Protein AF-A0A139NA97-F1 (afdb_monomer)

Mean predicted aligned error: 12.46 Å

Structure (mmCIF, N/CA/C/O backbone):
data_AF-A0A139NA97-F1
#
_entry.id   AF-A0A139NA97-F1
#
loop_
_atom_site.group_PDB
_atom_site.id
_atom_site.type_symbol
_atom_site.label_atom_id
_atom_site.label_alt_id
_atom_site.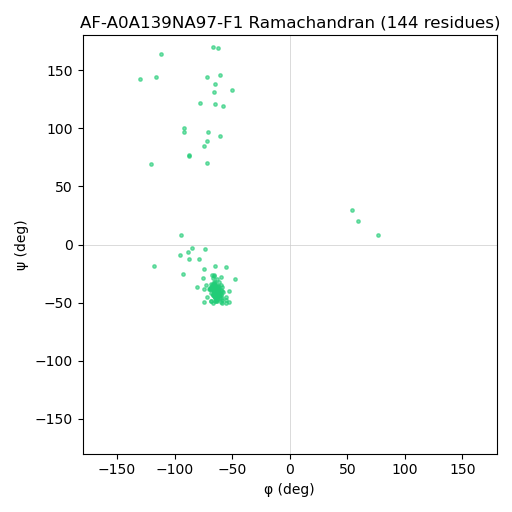label_comp_id
_atom_site.label_asym_id
_atom_site.label_entity_id
_atom_site.label_seq_id
_atom_site.pdbx_PDB_ins_code
_atom_site.Cartn_x
_atom_site.Cartn_y
_atom_site.Cartn_z
_atom_site.occupancy
_atom_site.B_iso_or_equiv
_atom_site.auth_seq_id
_atom_site.auth_comp_id
_atom_site.auth_asym_id
_atom_site.auth_atom_id
_atom_site.pdbx_PDB_model_num
ATOM 1 N N . MET A 1 1 ? -30.717 -52.283 -22.354 1.00 51.62 1 MET A N 1
ATOM 2 C CA . MET A 1 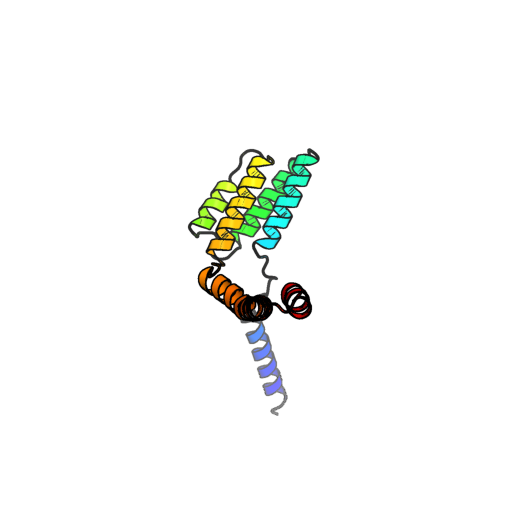1 ? -30.893 -51.694 -21.002 1.00 51.62 1 MET A CA 1
ATOM 3 C C . MET A 1 1 ? -29.631 -50.950 -20.510 1.00 51.62 1 MET A C 1
ATOM 5 O O . MET A 1 1 ? -29.236 -51.122 -19.370 1.00 51.62 1 MET A O 1
ATOM 9 N N . VAL A 1 2 ? -28.988 -50.093 -21.322 1.00 52.88 2 VAL A N 1
ATOM 10 C CA . VAL A 1 2 ? -27.682 -49.474 -20.948 1.00 52.88 2 VAL A CA 1
ATOM 11 C C . VAL A 1 2 ? -27.737 -47.938 -20.840 1.00 52.88 2 VAL A C 1
ATOM 13 O O . VAL A 1 2 ? -26.923 -47.328 -20.155 1.00 52.88 2 VAL A O 1
ATOM 16 N N . LYS A 1 3 ? -28.753 -47.291 -21.432 1.00 54.09 3 LYS A N 1
ATOM 17 C CA . LYS A 1 3 ? -28.850 -45.819 -21.500 1.00 54.09 3 LYS A CA 1
ATOM 18 C C . LYS A 1 3 ? -29.056 -45.131 -20.137 1.00 54.09 3 LYS A C 1
ATOM 20 O O . LYS A 1 3 ? -28.499 -44.062 -19.917 1.00 54.09 3 LYS A O 1
ATOM 25 N N . ASN A 1 4 ? -29.784 -45.750 -19.200 1.00 60.94 4 ASN A N 1
ATOM 26 C CA . ASN A 1 4 ? -30.055 -45.136 -17.889 1.00 60.94 4 ASN A CA 1
ATOM 27 C C . ASN A 1 4 ? -28.855 -45.151 -16.933 1.00 60.94 4 ASN A C 1
ATOM 29 O O . ASN A 1 4 ? -28.751 -44.268 -16.086 1.00 60.94 4 ASN A O 1
ATOM 33 N N . TYR A 1 5 ? -27.957 -46.133 -17.050 1.00 63.91 5 TYR A N 1
ATOM 34 C CA . TYR A 1 5 ? -26.784 -46.230 -16.178 1.00 63.91 5 TYR A CA 1
ATOM 35 C C . TYR A 1 5 ? -25.727 -45.188 -16.540 1.00 63.91 5 TYR A C 1
ATOM 37 O O . TYR A 1 5 ? -25.162 -44.568 -15.646 1.00 63.91 5 TYR A O 1
ATOM 45 N N . LEU A 1 6 ? -25.537 -44.921 -17.836 1.00 67.06 6 LEU A N 1
ATOM 46 C CA . LEU A 1 6 ? -24.593 -43.908 -18.309 1.00 67.06 6 LEU A CA 1
ATOM 47 C C . LEU A 1 6 ? -25.002 -42.492 -17.872 1.00 67.06 6 LEU A C 1
ATOM 49 O O . LEU A 1 6 ? -24.163 -41.723 -17.414 1.00 67.06 6 LEU A O 1
ATOM 53 N N . ASN A 1 7 ? -26.301 -42.177 -17.932 1.00 69.50 7 ASN A N 1
ATOM 54 C CA . ASN A 1 7 ? -26.813 -40.876 -17.499 1.00 69.50 7 ASN A CA 1
ATOM 55 C C . ASN A 1 7 ? -26.701 -40.689 -15.972 1.00 69.50 7 ASN A C 1
ATOM 57 O O . ASN A 1 7 ? -26.337 -39.618 -15.501 1.00 69.50 7 ASN A O 1
ATOM 61 N N . LYS A 1 8 ? -26.928 -41.751 -15.184 1.00 72.25 8 LYS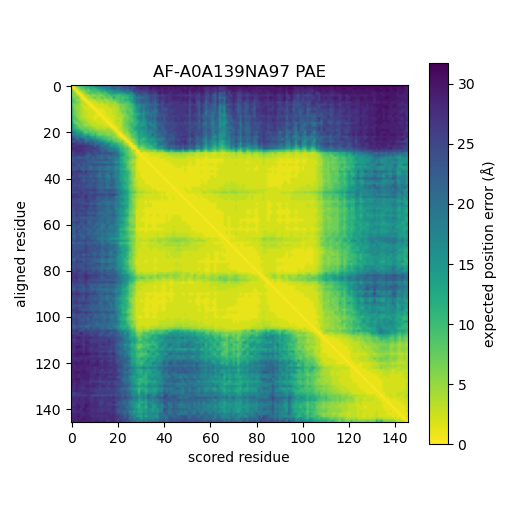 A N 1
ATOM 62 C CA . LYS A 1 8 ? -26.709 -41.721 -13.725 1.00 72.25 8 LYS A CA 1
ATOM 63 C C . LYS A 1 8 ? -25.237 -41.517 -13.355 1.00 72.25 8 LYS A C 1
ATOM 65 O O . LYS A 1 8 ? -24.954 -40.778 -12.421 1.00 72.25 8 LYS A O 1
ATOM 70 N N . LEU A 1 9 ? -24.313 -42.135 -14.090 1.00 77.88 9 LEU A N 1
ATOM 71 C CA . LEU A 1 9 ? -22.871 -42.005 -13.853 1.00 77.88 9 LEU A CA 1
ATOM 72 C C . LEU A 1 9 ? -22.364 -40.595 -14.203 1.00 77.88 9 LEU A C 1
ATOM 74 O O . LEU A 1 9 ? -21.580 -40.025 -13.451 1.00 77.88 9 LEU A O 1
ATOM 78 N N . LEU A 1 10 ? -22.891 -39.996 -15.278 1.00 79.81 10 LEU A N 1
ATOM 79 C CA . LEU A 1 10 ? -22.650 -38.593 -15.637 1.00 79.81 10 LEU A CA 1
ATOM 80 C C . LEU A 1 10 ? -23.160 -37.615 -14.572 1.00 79.81 10 LEU A C 1
ATOM 82 O O . LEU A 1 10 ? -22.464 -36.657 -14.251 1.00 79.81 10 LEU A O 1
ATOM 86 N N . ILE A 1 11 ? -24.335 -37.870 -13.988 1.00 79.62 11 ILE A N 1
ATOM 87 C CA . ILE A 1 11 ? -24.881 -37.033 -12.909 1.00 79.62 11 ILE A CA 1
ATOM 88 C C . ILE A 1 11 ? -24.004 -37.125 -11.654 1.00 79.62 11 ILE A C 1
ATOM 90 O O . ILE A 1 11 ? -23.696 -36.102 -11.053 1.00 79.62 11 ILE A O 1
ATOM 94 N N . ILE A 1 12 ? -23.551 -38.325 -11.278 1.00 80.94 12 ILE A N 1
ATOM 95 C CA . ILE A 1 12 ? -22.650 -38.508 -10.128 1.00 80.94 12 ILE A CA 1
ATOM 96 C C . ILE A 1 12 ? -21.309 -37.804 -10.372 1.00 80.94 12 ILE A C 1
ATOM 98 O O . ILE A 1 12 ? -20.792 -37.153 -9.468 1.00 80.94 12 ILE A O 1
ATOM 102 N N . LEU A 1 13 ? -20.773 -37.875 -11.593 1.00 79.31 13 LEU A N 1
ATOM 103 C CA . LEU A 1 13 ? -19.545 -37.175 -11.969 1.00 79.31 13 LEU A CA 1
ATOM 104 C C . LEU A 1 13 ? -19.720 -35.648 -11.930 1.00 79.31 13 LEU A C 1
ATOM 106 O O . LEU A 1 13 ? -18.846 -34.949 -11.426 1.00 79.31 13 LEU A O 1
ATOM 110 N N . ALA A 1 14 ? -20.858 -35.132 -12.400 1.00 78.69 14 ALA A N 1
ATOM 111 C CA . ALA A 1 14 ? -21.179 -33.707 -12.334 1.00 78.69 14 ALA A CA 1
ATOM 112 C C . ALA A 1 14 ? -21.309 -33.213 -10.883 1.00 78.69 14 ALA A C 1
ATOM 114 O O . ALA A 1 14 ? -20.781 -32.158 -10.540 1.00 78.69 14 ALA A O 1
ATOM 115 N N . VAL A 1 15 ? -21.946 -34.002 -10.010 1.00 79.44 15 VAL A N 1
ATOM 116 C CA . VAL A 1 15 ? -22.042 -33.699 -8.574 1.00 79.44 15 VAL A CA 1
ATOM 117 C C . VAL A 1 15 ? -20.668 -33.765 -7.904 1.00 79.44 15 VAL A C 1
ATOM 119 O O . VAL A 1 15 ? -20.352 -32.899 -7.096 1.00 79.44 15 VAL A O 1
ATOM 122 N N . ALA A 1 16 ? -19.814 -34.724 -8.271 1.00 78.62 16 ALA A N 1
ATOM 123 C CA . ALA A 1 16 ? -18.443 -34.793 -7.769 1.00 78.62 16 ALA A CA 1
ATOM 124 C C . ALA A 1 16 ? -17.625 -33.555 -8.175 1.00 78.62 16 ALA A C 1
ATOM 126 O O . ALA A 1 16 ? -16.892 -33.015 -7.353 1.00 78.62 16 ALA A O 1
ATOM 127 N N . PHE A 1 17 ? -17.802 -33.049 -9.399 1.00 71.19 17 PHE A N 1
ATOM 128 C CA . PHE A 1 17 ? -17.156 -31.816 -9.861 1.00 71.19 17 PHE A CA 1
ATOM 129 C C . PHE A 1 17 ? -17.557 -30.579 -9.047 1.00 71.19 17 PHE A C 1
ATOM 131 O O . PHE A 1 17 ? -16.718 -29.708 -8.832 1.00 71.19 17 PHE A O 1
ATOM 138 N N . LEU A 1 18 ? -18.791 -30.517 -8.535 1.00 70.56 18 LEU A N 1
ATOM 139 C CA . LEU A 1 18 ? -19.230 -29.425 -7.659 1.00 70.56 18 LEU A CA 1
ATOM 140 C C . LEU A 1 18 ? -18.502 -29.425 -6.304 1.00 70.56 18 LEU A C 1
ATOM 142 O O . LEU A 1 18 ? -18.285 -28.355 -5.749 1.00 70.56 18 LEU A O 1
ATOM 146 N N . PHE A 1 19 ? -18.059 -30.584 -5.800 1.00 68.94 19 PHE A N 1
ATOM 147 C CA . PHE A 1 19 ? -17.239 -30.661 -4.579 1.00 68.94 19 PHE A CA 1
ATOM 148 C C . PHE A 1 19 ? -15.784 -30.211 -4.791 1.00 68.94 19 PHE A C 1
ATOM 150 O O . PHE A 1 19 ? -15.118 -29.839 -3.827 1.00 68.94 19 PHE A O 1
ATOM 157 N N . PHE A 1 20 ? -15.288 -30.224 -6.033 1.00 64.25 20 PHE A N 1
ATOM 158 C CA .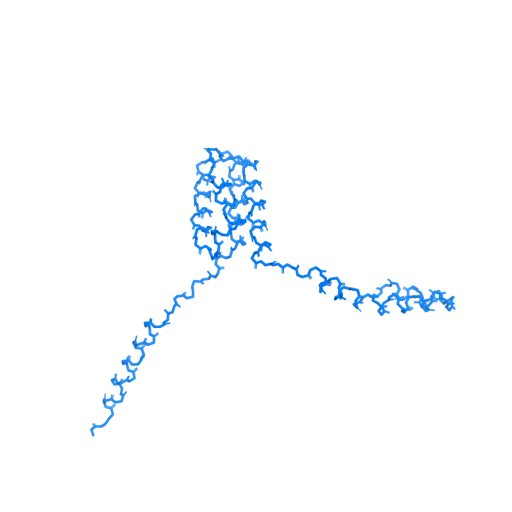 PHE A 1 20 ? -13.954 -29.717 -6.387 1.00 64.25 20 PHE A CA 1
ATOM 159 C C . PHE A 1 20 ? -13.968 -28.273 -6.898 1.00 64.25 20 PHE A C 1
ATOM 161 O O . PHE A 1 20 ? -12.905 -27.672 -7.065 1.00 64.25 20 PHE A O 1
ATOM 168 N N . ALA A 1 21 ? -15.150 -27.706 -7.143 1.00 59.88 21 ALA A N 1
ATOM 169 C CA . ALA A 1 21 ? -15.294 -26.310 -7.504 1.00 59.88 21 ALA A CA 1
ATOM 170 C C . ALA A 1 21 ? -14.982 -25.444 -6.277 1.00 59.88 21 ALA A C 1
ATOM 172 O O . ALA A 1 21 ? -15.830 -25.223 -5.414 1.00 59.88 21 ALA A O 1
ATOM 173 N N . LYS A 1 22 ? -13.742 -24.951 -6.187 1.00 60.66 22 LYS A N 1
ATOM 174 C CA . LYS A 1 22 ? -13.431 -23.858 -5.267 1.00 60.66 22 LYS A CA 1
ATOM 175 C C . LYS A 1 22 ? -14.181 -22.617 -5.756 1.00 60.66 22 LYS A C 1
ATOM 177 O O . LYS A 1 22 ? -14.107 -22.328 -6.954 1.00 60.66 22 LYS A O 1
ATOM 182 N N . PRO A 1 23 ? -14.904 -21.893 -4.889 1.00 55.66 23 PRO A N 1
ATOM 183 C CA . PRO A 1 23 ? -15.492 -20.628 -5.288 1.00 55.66 23 PRO A CA 1
ATOM 184 C C . PRO A 1 23 ? -14.364 -19.706 -5.763 1.00 55.66 23 PRO A C 1
ATOM 186 O O . PRO A 1 23 ? -13.438 -19.409 -5.011 1.00 55.66 23 PRO A O 1
ATOM 189 N N . VAL A 1 24 ? -14.424 -19.291 -7.029 1.00 47.31 24 VAL A N 1
ATOM 190 C CA . VAL A 1 24 ? -13.647 -18.154 -7.525 1.00 47.31 24 VAL A CA 1
ATOM 191 C C . VAL A 1 24 ? -14.344 -16.927 -6.959 1.00 47.31 24 VAL A C 1
ATOM 193 O O . VAL A 1 24 ? -15.252 -16.368 -7.572 1.00 47.31 24 VAL A O 1
ATOM 196 N N . PHE A 1 25 ? -13.989 -16.570 -5.729 1.00 45.84 25 PHE A N 1
ATOM 197 C CA . PHE A 1 25 ? -14.202 -15.209 -5.273 1.00 45.84 25 PHE A CA 1
ATOM 198 C C . PHE A 1 25 ? -13.305 -14.322 -6.131 1.00 45.84 25 PHE A C 1
ATOM 200 O O . PHE A 1 25 ? -12.186 -14.716 -6.472 1.00 45.84 25 PHE A O 1
ATOM 207 N N . ALA A 1 26 ? -13.825 -13.172 -6.563 1.00 46.22 26 ALA A N 1
ATOM 208 C CA . ALA A 1 26 ? -12.971 -12.162 -7.164 1.00 46.22 26 ALA A CA 1
ATOM 209 C C . ALA A 1 26 ? -11.796 -11.953 -6.209 1.00 46.22 26 ALA A C 1
ATOM 211 O O . ALA A 1 26 ? -12.010 -11.884 -5.002 1.00 46.22 26 ALA A O 1
ATOM 212 N N . GLU A 1 27 ? -10.578 -11.934 -6.738 1.00 50.97 27 GLU A N 1
ATOM 213 C CA . GLU A 1 27 ? -9.386 -11.651 -5.954 1.00 50.97 27 GLU A CA 1
ATOM 214 C C . GLU A 1 27 ? -9.573 -10.234 -5.391 1.00 50.97 27 GLU A C 1
ATOM 216 O O . GLU A 1 27 ? -9.362 -9.236 -6.086 1.00 50.97 27 GLU A O 1
ATOM 221 N N . GLU A 1 28 ? -10.116 -10.129 -4.174 1.00 55.28 28 GLU A N 1
ATOM 222 C CA . GLU A 1 28 ? -10.248 -8.879 -3.432 1.00 55.28 28 GLU A CA 1
ATOM 223 C C . GLU A 1 28 ? -8.840 -8.495 -2.991 1.00 55.28 28 GLU A C 1
ATOM 225 O O . GLU A 1 28 ? -8.454 -8.638 -1.842 1.00 55.28 28 GLU A O 1
ATOM 230 N N . GLY A 1 29 ? -8.015 -8.105 -3.960 1.00 73.94 29 GLY A N 1
ATOM 231 C CA . GLY A 1 29 ? -6.623 -7.778 -3.726 1.00 73.94 29 GLY A CA 1
ATOM 232 C C . GLY A 1 29 ? -6.484 -6.520 -2.877 1.00 73.94 29 GLY A C 1
ATOM 233 O O . GLY A 1 29 ? -7.427 -5.741 -2.697 1.00 73.94 29 GLY A O 1
ATOM 234 N N . VAL A 1 30 ? -5.250 -6.262 -2.441 1.00 86.00 30 VAL A N 1
ATOM 235 C CA . VAL A 1 30 ? -4.862 -5.086 -1.641 1.00 86.00 30 VAL A CA 1
ATOM 236 C C . VAL A 1 30 ? -5.409 -3.770 -2.231 1.00 86.00 30 VAL A C 1
ATOM 238 O O . VAL A 1 30 ? -5.739 -2.841 -1.496 1.00 86.00 30 VAL A O 1
ATOM 241 N N . SER A 1 31 ? -5.598 -3.693 -3.556 1.00 90.31 31 SER A N 1
ATOM 242 C CA . SER A 1 31 ? -6.229 -2.561 -4.252 1.00 90.31 31 SER A CA 1
ATOM 243 C C . SER A 1 31 ? -7.601 -2.154 -3.697 1.00 90.31 31 SER A C 1
ATOM 245 O O . SER A 1 31 ? -7.869 -0.958 -3.586 1.00 90.31 31 SER A O 1
ATOM 247 N N . GLN A 1 32 ? -8.469 -3.102 -3.326 1.00 92.56 32 GLN A N 1
ATOM 248 C CA . GLN A 1 32 ? -9.786 -2.768 -2.767 1.00 92.56 32 GLN A CA 1
ATOM 249 C C . GLN A 1 32 ? -9.672 -2.134 -1.376 1.00 92.56 32 GLN A C 1
ATOM 251 O O . GLN A 1 32 ? -10.427 -1.215 -1.049 1.00 92.56 32 GLN A O 1
ATOM 256 N N . LEU A 1 33 ? -8.680 -2.555 -0.587 1.00 95.62 33 LEU A N 1
ATOM 257 C CA . LEU A 1 33 ? -8.404 -1.968 0.723 1.00 95.62 33 LEU A CA 1
ATOM 258 C C . LEU A 1 33 ? -7.993 -0.494 0.590 1.00 95.62 33 LEU A C 1
ATOM 260 O O . LEU A 1 33 ? -8.463 0.338 1.361 1.00 95.62 33 LEU A O 1
ATOM 264 N N . PHE A 1 34 ? -7.216 -0.123 -0.436 1.00 96.19 34 PHE A N 1
ATOM 265 C CA . PHE A 1 34 ? -6.874 1.285 -0.702 1.00 96.19 34 PHE A CA 1
ATOM 266 C C . PHE A 1 34 ? -8.088 2.155 -1.051 1.00 96.19 34 PHE A C 1
ATOM 268 O O . PHE A 1 34 ? -8.150 3.324 -0.651 1.00 96.19 34 PHE A O 1
ATOM 275 N N . VAL A 1 35 ? -9.069 1.598 -1.768 1.00 96.62 35 VAL A N 1
ATOM 276 C CA . VAL A 1 35 ? -10.333 2.299 -2.040 1.00 96.62 35 VAL A CA 1
ATOM 277 C C . VAL A 1 35 ? -11.070 2.559 -0.729 1.00 96.62 35 VAL A C 1
ATOM 279 O O . VAL A 1 35 ? -11.414 3.706 -0.447 1.00 96.62 35 VAL A O 1
ATOM 282 N N . LYS A 1 36 ? -11.209 1.541 0.130 1.00 97.12 36 LYS A N 1
ATOM 283 C CA . LYS A 1 36 ? -11.841 1.699 1.450 1.00 97.12 36 LYS A CA 1
ATOM 284 C C . LYS A 1 36 ? -11.094 2.694 2.347 1.00 97.12 36 LYS A C 1
ATOM 286 O O . LYS A 1 36 ? -11.740 3.492 3.021 1.00 97.12 36 LYS A O 1
ATOM 291 N N . VAL A 1 37 ? -9.756 2.723 2.323 1.00 97.44 37 VAL A N 1
ATOM 292 C CA . VAL A 1 37 ? -8.955 3.729 3.056 1.00 97.44 37 VAL A CA 1
ATOM 293 C C . VAL A 1 37 ? -9.252 5.145 2.549 1.00 97.44 37 VAL A C 1
ATOM 295 O O . VAL A 1 37 ? -9.374 6.085 3.342 1.00 97.44 37 VAL A O 1
ATOM 298 N N . THR A 1 38 ? -9.413 5.312 1.235 1.00 97.56 38 THR A N 1
ATOM 299 C CA . THR A 1 38 ? -9.794 6.598 0.632 1.00 97.56 38 THR A CA 1
ATOM 300 C C . THR A 1 38 ? -11.198 7.012 1.070 1.00 97.56 38 THR A C 1
ATOM 302 O O . THR A 1 38 ? -11.400 8.153 1.487 1.00 97.56 38 THR A O 1
ATOM 305 N N . ASP A 1 39 ? -12.159 6.088 1.050 1.00 97.88 39 ASP A N 1
ATOM 306 C CA . ASP A 1 39 ? -13.526 6.347 1.509 1.00 97.88 39 ASP A CA 1
ATOM 307 C C . ASP A 1 39 ? -13.580 6.680 3.005 1.00 97.88 39 ASP A C 1
ATOM 309 O O . ASP A 1 39 ? -14.287 7.610 3.400 1.00 97.88 39 ASP A O 1
ATOM 313 N N . ALA A 1 40 ? -12.782 5.996 3.833 1.00 97.88 40 ALA A N 1
ATOM 314 C CA . ALA A 1 40 ? -12.657 6.289 5.258 1.00 97.88 40 ALA A CA 1
ATOM 315 C C . ALA A 1 40 ? -12.072 7.688 5.478 1.00 97.88 40 ALA A C 1
ATOM 317 O O . ALA A 1 40 ? -12.565 8.443 6.314 1.00 97.88 40 ALA A O 1
ATOM 318 N N . THR A 1 41 ? -11.080 8.079 4.672 1.00 97.75 41 THR A N 1
ATOM 319 C CA . THR A 1 41 ? -10.486 9.424 4.728 1.00 97.75 41 THR A CA 1
ATOM 320 C C . THR A 1 41 ? -11.532 10.489 4.414 1.00 97.75 41 THR A C 1
ATOM 322 O O . THR A 1 41 ? -11.647 11.473 5.143 1.00 97.75 41 THR A O 1
ATOM 325 N N . ARG A 1 42 ? -12.357 10.266 3.385 1.00 98.19 42 ARG A N 1
ATOM 326 C CA . ARG A 1 42 ? -13.459 11.177 3.040 1.00 98.19 42 ARG A CA 1
ATOM 327 C C . ARG A 1 42 ? -14.519 11.239 4.137 1.00 98.19 42 ARG A C 1
ATOM 329 O O . ARG A 1 42 ? -15.036 12.318 4.400 1.00 98.19 42 ARG A O 1
ATOM 336 N N . ALA A 1 43 ? -14.830 10.116 4.785 1.00 98.06 43 ALA A N 1
ATOM 337 C CA . ALA A 1 43 ? -15.767 10.085 5.906 1.00 98.06 43 ALA A CA 1
ATOM 338 C C . ALA A 1 43 ? -15.250 10.915 7.096 1.00 98.06 43 ALA A C 1
ATOM 340 O O . ALA A 1 43 ? -15.998 11.728 7.638 1.00 98.06 43 ALA A O 1
ATOM 341 N N . VAL A 1 44 ? -13.957 10.805 7.434 1.00 97.50 44 VAL A N 1
ATOM 342 C CA . VAL A 1 44 ? -13.310 11.660 8.449 1.00 97.50 44 VAL A CA 1
ATOM 343 C C . VAL A 1 44 ? -13.405 13.140 8.069 1.00 97.50 44 VAL A C 1
ATOM 345 O O . VAL A 1 44 ? -13.791 13.956 8.904 1.00 97.50 44 VAL A O 1
ATOM 348 N N . GLU A 1 45 ? -13.108 13.494 6.815 1.00 97.12 45 GLU A N 1
ATOM 349 C CA . GLU A 1 45 ? -13.191 14.877 6.315 1.00 97.12 45 GLU A CA 1
ATOM 350 C C . GLU A 1 45 ? -14.620 15.444 6.349 1.00 97.12 45 GLU A C 1
ATOM 352 O O . GLU A 1 45 ? -14.809 16.645 6.531 1.00 97.12 45 GLU A O 1
ATOM 357 N N . GLN A 1 46 ? -15.629 14.584 6.210 1.00 97.44 46 GLN A N 1
ATOM 358 C CA . GLN A 1 46 ? -17.047 14.940 6.303 1.00 97.44 46 GLN A CA 1
ATOM 359 C C . GLN A 1 46 ? -17.579 14.952 7.747 1.00 97.44 46 GLN A C 1
ATOM 361 O O . GLN A 1 46 ? -18.743 15.288 7.961 1.00 97.44 46 GLN A O 1
ATOM 366 N N . GLY A 1 47 ? -16.754 14.595 8.736 1.00 97.00 47 GLY A N 1
ATOM 367 C CA . GLY A 1 47 ? -17.157 14.482 10.140 1.00 97.00 47 GLY A CA 1
ATOM 368 C C . GLY A 1 47 ? -17.956 13.214 10.473 1.00 97.00 47 GLY A C 1
ATOM 369 O O . GLY A 1 47 ? -18.439 13.080 11.596 1.00 97.00 47 GLY A O 1
ATOM 370 N N . ASP A 1 48 ? -18.077 12.266 9.540 1.00 97.56 48 ASP A N 1
ATOM 371 C CA . ASP A 1 48 ? -18.783 10.997 9.734 1.00 97.56 48 ASP A CA 1
ATOM 372 C C . ASP A 1 48 ? -17.846 9.928 10.318 1.00 97.56 48 ASP A C 1
ATOM 374 O O . ASP A 1 48 ? -17.340 9.026 9.644 1.00 97.56 48 ASP A O 1
ATOM 378 N N . GLN A 1 49 ? -17.597 10.048 11.621 1.00 96.50 49 GLN A N 1
ATOM 379 C CA . GLN A 1 49 ? -16.731 9.129 12.362 1.00 96.50 49 GLN A CA 1
ATOM 380 C C . GLN A 1 49 ? -17.308 7.713 12.489 1.00 96.50 49 GLN A C 1
ATOM 382 O O . GLN A 1 49 ? -16.546 6.756 12.622 1.00 96.50 49 GLN A O 1
ATOM 387 N N . ALA A 1 50 ? -18.634 7.555 12.442 1.00 96.94 50 ALA A N 1
ATOM 388 C CA . ALA A 1 50 ? -19.267 6.239 12.505 1.00 96.94 50 ALA A CA 1
ATOM 389 C C . ALA A 1 50 ? -18.965 5.439 11.234 1.00 96.94 50 ALA A C 1
ATOM 391 O O . ALA A 1 50 ? -18.479 4.310 11.314 1.00 96.94 50 ALA A O 1
ATOM 392 N N . LYS A 1 51 ? -19.154 6.063 10.065 1.00 97.62 51 LYS A N 1
ATOM 393 C CA . LYS A 1 51 ? -18.802 5.461 8.779 1.00 97.62 51 LYS A CA 1
ATOM 394 C C . LYS A 1 51 ? -17.301 5.225 8.643 1.00 97.62 51 LYS A C 1
ATOM 396 O O . LYS A 1 51 ? -16.898 4.186 8.132 1.00 97.62 51 LYS A O 1
ATOM 401 N N . ALA A 1 52 ? -16.470 6.155 9.117 1.00 97.56 52 ALA A N 1
ATOM 402 C CA . ALA A 1 52 ? -15.020 5.984 9.094 1.00 97.56 52 ALA A CA 1
ATOM 403 C C . ALA A 1 52 ? -14.572 4.746 9.895 1.00 97.56 52 ALA A C 1
ATOM 405 O O . ALA A 1 52 ? -13.743 3.981 9.410 1.00 97.56 52 ALA A O 1
ATOM 406 N N . LYS A 1 53 ? -15.153 4.514 11.081 1.00 97.00 53 LYS A N 1
ATOM 407 C CA . LYS A 1 53 ? -14.899 3.314 11.898 1.00 97.00 53 LYS A CA 1
ATOM 408 C C . LYS A 1 53 ? -15.360 2.035 11.210 1.00 97.00 53 LYS A C 1
ATOM 410 O O . LYS A 1 53 ? -14.563 1.116 11.090 1.00 97.00 53 LYS A O 1
ATOM 415 N N . GLN A 1 54 ? -16.583 2.027 10.677 1.00 97.44 54 GLN A N 1
ATOM 416 C CA . GLN A 1 54 ? -17.097 0.886 9.917 1.00 97.44 54 GLN A CA 1
ATOM 417 C C . GLN A 1 54 ? -16.160 0.514 8.758 1.00 97.44 54 GLN A C 1
ATOM 419 O O . GLN A 1 54 ? -15.836 -0.652 8.571 1.00 97.44 54 GLN A O 1
ATOM 424 N N . 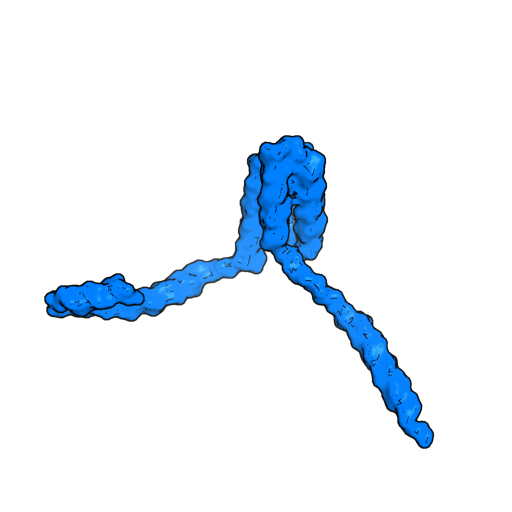LEU A 1 55 ? -15.680 1.504 8.000 1.00 97.81 55 LEU A N 1
ATOM 425 C CA . LEU A 1 55 ? -14.761 1.257 6.890 1.00 97.81 55 LEU A CA 1
ATOM 426 C C . LEU A 1 55 ? -13.407 0.708 7.360 1.00 97.81 55 LEU A C 1
ATOM 428 O O . LEU A 1 55 ? -12.831 -0.118 6.662 1.00 97.81 55 LEU A O 1
ATOM 432 N N . VAL A 1 56 ? -12.901 1.129 8.524 1.00 97.25 56 VAL A N 1
ATOM 433 C CA . VAL A 1 56 ? -11.677 0.557 9.116 1.00 97.25 56 VAL A CA 1
ATOM 434 C C . VAL A 1 56 ? -11.884 -0.897 9.541 1.00 97.25 56 VAL A C 1
ATOM 436 O O . VAL A 1 56 ? -11.000 -1.716 9.292 1.00 97.25 56 VAL A O 1
ATOM 439 N N . ASP A 1 57 ? -13.044 -1.236 10.102 1.00 96.50 57 ASP A N 1
ATOM 440 C CA . ASP A 1 57 ? -13.387 -2.622 10.436 1.00 96.50 57 ASP A CA 1
ATOM 441 C C . ASP A 1 57 ? -13.472 -3.487 9.168 1.00 96.50 57 ASP A C 1
ATOM 443 O O . ASP A 1 57 ? -12.859 -4.550 9.105 1.00 96.50 57 ASP A O 1
ATOM 447 N N . GLU A 1 58 ? -14.110 -2.986 8.105 1.00 96.06 58 GLU A N 1
ATOM 448 C CA . GLU A 1 58 ? -14.154 -3.668 6.804 1.00 96.06 58 GLU A CA 1
ATOM 449 C C . GLU A 1 58 ? -12.761 -3.829 6.170 1.00 96.06 58 GLU A C 1
ATOM 451 O O . GLU A 1 58 ? -12.485 -4.844 5.532 1.00 96.06 58 GLU A O 1
ATOM 456 N N . ILE A 1 59 ? -11.865 -2.842 6.323 1.00 96.62 59 ILE A N 1
ATOM 457 C CA . ILE A 1 59 ? -10.470 -2.968 5.870 1.00 96.62 59 ILE A CA 1
ATOM 458 C C . ILE A 1 59 ? -9.768 -4.078 6.647 1.00 96.62 59 ILE A C 1
ATOM 460 O O . ILE A 1 59 ? -9.016 -4.847 6.054 1.00 96.62 59 ILE A O 1
ATOM 464 N N . LYS A 1 60 ? -9.993 -4.158 7.960 1.00 96.44 60 LYS A N 1
ATOM 465 C CA . LYS A 1 60 ? -9.387 -5.181 8.805 1.00 96.44 60 LYS A CA 1
ATOM 466 C C . LYS A 1 60 ? -9.867 -6.578 8.427 1.00 96.44 60 LYS A C 1
ATOM 468 O O . LYS A 1 60 ? -9.033 -7.448 8.205 1.00 96.44 60 LYS A O 1
ATOM 473 N N . GLU A 1 61 ? -11.175 -6.768 8.290 1.00 95.19 61 GLU A N 1
ATOM 474 C CA . GLU A 1 61 ? -11.754 -8.042 7.856 1.00 95.19 61 GLU A CA 1
ATOM 475 C C . GLU A 1 61 ? -11.251 -8.445 6.465 1.00 95.19 61 GLU A C 1
ATOM 477 O O . GLU A 1 61 ? -10.855 -9.591 6.264 1.00 95.19 61 GLU A O 1
ATOM 482 N N . GLY A 1 62 ? -11.199 -7.499 5.520 1.00 94.56 62 GLY A N 1
ATOM 483 C CA . GLY A 1 62 ? -10.663 -7.754 4.183 1.00 94.56 62 GLY A CA 1
ATOM 484 C C . GLY A 1 62 ? -9.170 -8.092 4.198 1.00 94.56 62 GLY A C 1
ATOM 485 O O . GLY A 1 62 ? -8.734 -8.990 3.485 1.00 94.56 62 GLY A O 1
ATOM 486 N N . PHE A 1 63 ? -8.379 -7.423 5.041 1.00 95.88 63 PHE A N 1
ATOM 487 C CA . PHE A 1 63 ? -6.950 -7.702 5.179 1.00 95.88 63 PHE A CA 1
ATOM 488 C C . PHE A 1 63 ? -6.678 -9.095 5.765 1.00 95.88 63 PHE A C 1
ATOM 490 O O . PHE A 1 63 ? -5.793 -9.793 5.281 1.00 95.88 63 PHE A O 1
ATOM 497 N N . GLU A 1 64 ? -7.452 -9.526 6.764 1.00 94.62 64 GLU A N 1
ATOM 498 C CA . GLU A 1 64 ? -7.325 -10.859 7.377 1.00 94.62 64 GLU A CA 1
ATOM 499 C C . GLU A 1 64 ? -7.666 -12.006 6.406 1.00 94.62 64 GLU A C 1
ATOM 501 O O . GLU A 1 64 ? -7.268 -13.146 6.640 1.00 94.62 64 GLU A O 1
ATOM 506 N N . GLN A 1 65 ? -8.370 -11.721 5.307 1.00 93.12 65 GLN A N 1
ATOM 507 C CA . GLN A 1 65 ? -8.667 -12.696 4.252 1.00 93.12 65 GLN A CA 1
ATOM 508 C C . GLN A 1 65 ? -7.579 -12.788 3.174 1.00 93.12 65 GLN A C 1
ATOM 510 O O . GLN A 1 65 ? -7.605 -13.721 2.369 1.00 93.12 65 GLN A O 1
ATOM 515 N N . LEU A 1 66 ? -6.628 -11.848 3.140 1.00 91.31 66 LEU A N 1
ATOM 516 C CA . LEU A 1 66 ? -5.533 -11.879 2.177 1.00 91.31 66 LEU A CA 1
ATOM 517 C C . LEU A 1 66 ? -4.535 -12.989 2.507 1.00 91.31 66 LEU A C 1
ATOM 519 O O . LEU A 1 66 ? -4.206 -13.243 3.666 1.00 91.31 66 LEU A O 1
ATOM 523 N N . GLU A 1 67 ? -3.982 -13.615 1.471 1.00 89.94 67 GLU A N 1
ATOM 524 C CA . GLU A 1 67 ? -2.851 -14.520 1.654 1.00 89.94 67 GLU A CA 1
ATOM 525 C C . GLU A 1 67 ? -1.652 -13.773 2.250 1.00 89.94 67 GLU A C 1
ATOM 527 O O . GLU A 1 67 ? -1.415 -12.601 1.956 1.00 89.94 67 GLU A O 1
ATOM 532 N N . ASN A 1 68 ? -0.880 -14.465 3.091 1.00 91.62 68 ASN A N 1
ATOM 533 C CA . ASN A 1 68 ? 0.316 -13.934 3.750 1.00 91.62 68 ASN A CA 1
ATOM 534 C C . ASN A 1 68 ? 0.063 -12.702 4.639 1.00 91.62 68 ASN A C 1
ATOM 536 O O . ASN A 1 68 ? 1.010 -11.995 4.968 1.00 91.62 68 ASN A O 1
ATOM 540 N N . HIS A 1 69 ? -1.173 -12.443 5.083 1.00 92.88 69 HIS A N 1
ATOM 541 C CA . HIS A 1 69 ? -1.483 -11.349 6.017 1.00 92.88 69 HIS A CA 1
ATOM 542 C C . HIS A 1 69 ? -0.661 -11.407 7.329 1.00 92.88 69 HIS A C 1
ATOM 544 O O . HIS A 1 69 ? -0.535 -10.413 8.045 1.00 92.88 69 HIS A O 1
ATOM 550 N N . ASP A 1 70 ? -0.088 -12.568 7.659 1.00 95.75 70 ASP A N 1
ATOM 551 C CA . ASP A 1 70 ? 0.787 -12.828 8.802 1.00 95.75 70 ASP A CA 1
ATOM 552 C C . ASP A 1 70 ? 2.293 -12.713 8.480 1.00 95.75 70 ASP A C 1
ATOM 554 O O . ASP A 1 70 ? 3.143 -13.023 9.326 1.00 95.75 70 ASP A O 1
ATOM 558 N N . SER A 1 71 ? 2.647 -12.231 7.289 1.00 96.06 71 SER A N 1
ATOM 559 C CA . SER A 1 71 ? 4.022 -11.923 6.905 1.00 96.06 71 SER A CA 1
ATOM 560 C C . SER A 1 71 ? 4.632 -10.812 7.780 1.00 96.06 71 SER A C 1
ATOM 562 O O . SER A 1 71 ? 3.924 -10.151 8.550 1.00 96.06 71 SER A O 1
ATOM 564 N N . PRO A 1 72 ? 5.954 -10.563 7.711 1.00 97.69 72 PRO A N 1
ATOM 565 C CA . PRO A 1 72 ? 6.573 -9.458 8.439 1.00 97.69 72 PRO A CA 1
ATOM 566 C C . PRO A 1 72 ? 5.889 -8.112 8.170 1.00 97.69 72 PRO A C 1
ATOM 568 O O . PRO A 1 72 ? 5.514 -7.435 9.129 1.00 97.69 72 PRO A O 1
ATOM 571 N N . ALA A 1 73 ? 5.658 -7.755 6.902 1.00 96.44 73 ALA A N 1
ATOM 572 C CA . ALA A 1 73 ? 4.916 -6.543 6.560 1.00 96.44 73 ALA A CA 1
ATOM 573 C C . ALA A 1 73 ? 3.427 -6.635 6.940 1.00 96.44 73 ALA A C 1
ATOM 575 O O . ALA A 1 73 ? 2.856 -5.658 7.425 1.00 96.44 73 ALA A O 1
ATOM 576 N N . GLY A 1 74 ? 2.799 -7.807 6.806 1.00 97.00 74 GLY A N 1
ATOM 577 C CA . GLY A 1 74 ? 1.389 -7.992 7.155 1.00 97.00 74 GLY A CA 1
ATOM 578 C C . GLY A 1 74 ? 1.094 -7.820 8.652 1.00 97.00 74 GLY A C 1
ATOM 579 O O . GLY A 1 74 ? 0.070 -7.253 9.053 1.00 97.00 74 GLY A O 1
ATOM 580 N N . LYS A 1 75 ? 2.051 -8.173 9.515 1.00 97.75 75 LYS A N 1
ATOM 581 C CA . LYS A 1 75 ? 1.990 -7.862 10.952 1.00 97.75 75 LYS A CA 1
ATOM 582 C C . LYS A 1 75 ? 2.036 -6.362 11.229 1.00 97.75 75 LYS A C 1
ATOM 584 O O . LYS A 1 75 ? 1.367 -5.910 12.158 1.00 97.75 75 LYS A O 1
ATOM 589 N N . GLU A 1 76 ? 2.791 -5.585 10.453 1.00 98.12 76 GLU A N 1
ATOM 590 C CA . GLU A 1 76 ? 2.803 -4.122 10.588 1.00 98.12 76 GLU A CA 1
ATOM 591 C C . GLU A 1 76 ? 1.474 -3.503 10.137 1.00 98.12 76 GLU A C 1
ATOM 593 O O . GLU A 1 76 ? 0.955 -2.625 10.831 1.00 98.12 76 GLU A O 1
ATOM 598 N N . VAL A 1 77 ? 0.850 -4.032 9.076 1.00 97.62 77 VAL A N 1
ATOM 599 C CA . VAL A 1 77 ? -0.522 -3.654 8.685 1.00 97.62 77 VAL A CA 1
ATOM 600 C C . VAL A 1 77 ? -1.507 -3.935 9.821 1.00 97.62 77 VAL A C 1
ATOM 602 O O . VAL A 1 77 ? -2.265 -3.052 10.220 1.00 97.62 77 VAL A O 1
ATOM 605 N N . SER A 1 78 ? -1.443 -5.128 10.416 1.00 97.12 78 SER A N 1
ATOM 606 C CA . SER A 1 78 ? -2.321 -5.528 11.527 1.00 97.12 78 SER A CA 1
ATOM 607 C C . SER A 1 78 ? -2.181 -4.602 12.746 1.00 97.12 78 SER A C 1
ATOM 609 O O . SER A 1 78 ? -3.169 -4.222 13.381 1.00 97.12 78 SER A O 1
ATOM 611 N N . LYS A 1 79 ? -0.950 -4.175 13.058 1.00 96.94 79 LYS A N 1
ATOM 612 C CA . LYS A 1 79 ? -0.686 -3.171 14.102 1.00 96.94 79 LYS A CA 1
ATOM 613 C C . LYS A 1 79 ? -1.251 -1.804 13.727 1.00 96.94 79 LYS A C 1
ATOM 615 O O . LYS A 1 79 ? -1.842 -1.147 14.578 1.00 96.94 79 LYS A O 1
ATOM 620 N N . ALA A 1 80 ? -1.079 -1.371 12.478 1.00 96.75 80 ALA A N 1
ATOM 621 C CA . ALA A 1 80 ? -1.585 -0.087 11.997 1.00 96.75 80 ALA A CA 1
ATOM 622 C C . ALA A 1 80 ? -3.119 -0.019 11.969 1.00 96.75 80 ALA A C 1
ATOM 624 O O . ALA A 1 80 ? -3.663 1.069 12.121 1.00 96.75 80 ALA A O 1
ATOM 625 N N . LEU A 1 81 ? -3.806 -1.156 11.829 1.00 96.12 81 LEU A N 1
ATOM 626 C CA . LEU A 1 81 ? -5.267 -1.263 11.916 1.00 96.12 81 LEU A CA 1
ATOM 627 C C . LEU A 1 81 ? -5.794 -1.273 13.359 1.00 96.12 81 LEU A C 1
ATOM 629 O O . LEU A 1 81 ? -6.987 -1.092 13.586 1.00 96.12 81 LEU A O 1
ATOM 633 N N . THR A 1 82 ? -4.919 -1.445 14.352 1.00 94.25 82 THR A N 1
ATOM 634 C CA . THR A 1 82 ? -5.292 -1.400 15.771 1.00 94.25 82 THR A CA 1
ATOM 635 C C . THR A 1 82 ? -5.222 0.043 16.276 1.00 94.25 82 THR A C 1
ATOM 637 O O . THR A 1 82 ? -4.265 0.446 16.938 1.00 94.25 82 THR A O 1
ATOM 640 N N . ILE A 1 83 ? -6.230 0.846 15.921 1.00 90.81 83 ILE A N 1
ATOM 641 C CA . ILE A 1 83 ? -6.319 2.275 16.263 1.00 90.81 83 ILE A CA 1
ATOM 642 C C . ILE A 1 83 ? -7.512 2.571 17.173 1.00 90.81 83 ILE A C 1
ATOM 644 O O . ILE A 1 83 ? -8.582 1.992 17.027 1.00 90.81 83 ILE A O 1
ATOM 648 N N . ASN A 1 84 ? -7.331 3.509 18.106 1.00 86.88 84 ASN A N 1
ATOM 649 C CA . ASN A 1 84 ? -8.401 3.945 19.014 1.00 86.88 84 ASN A CA 1
ATOM 650 C C . ASN A 1 84 ? -9.346 4.964 18.351 1.00 86.88 84 ASN A C 1
ATOM 652 O O . ASN A 1 84 ? -10.553 4.955 18.588 1.00 86.88 84 ASN A O 1
ATOM 656 N N . GLU A 1 85 ? -8.792 5.848 17.519 1.00 91.19 85 GLU A N 1
ATOM 657 C CA . GLU A 1 85 ? -9.526 6.894 16.805 1.00 91.19 85 GLU A CA 1
ATOM 658 C C . GLU A 1 85 ? -9.170 6.880 15.321 1.00 91.19 85 GLU A C 1
ATOM 660 O O . GLU A 1 85 ? -8.011 6.677 14.949 1.00 91.19 85 GLU A O 1
ATOM 665 N N . VAL A 1 86 ? -10.164 7.124 14.465 1.00 95.56 86 VAL A N 1
ATOM 666 C CA . VAL A 1 86 ? 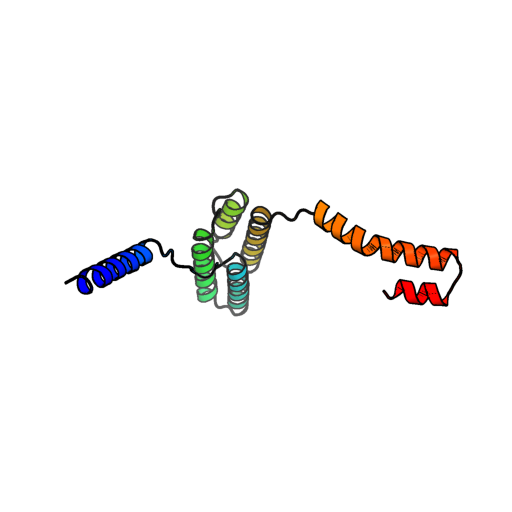-9.973 7.158 13.013 1.00 95.56 86 VAL A CA 1
ATOM 667 C C . VAL A 1 86 ? -9.659 8.590 12.589 1.00 95.56 86 VAL A C 1
ATOM 669 O O . VAL A 1 86 ? -10.547 9.427 12.415 1.00 95.56 86 VAL A O 1
ATOM 672 N N . THR A 1 87 ? -8.364 8.870 12.450 1.00 96.81 87 THR A N 1
ATOM 673 C CA . THR A 1 87 ? -7.835 10.157 11.982 1.00 96.81 87 THR A CA 1
ATOM 674 C C . THR A 1 87 ? -7.183 10.013 10.611 1.00 96.81 87 THR A C 1
ATOM 676 O O . THR A 1 87 ? -6.845 8.910 10.172 1.00 96.81 87 THR A O 1
ATOM 679 N N . LYS A 1 88 ? -6.963 11.140 9.928 1.00 96.31 88 LYS A N 1
ATOM 680 C CA . LYS A 1 88 ? -6.297 11.159 8.621 1.00 96.31 88 LYS A CA 1
ATOM 681 C C . LYS A 1 88 ? -4.864 10.631 8.703 1.00 96.31 88 LYS A C 1
ATOM 683 O O . LYS A 1 88 ? -4.406 9.942 7.794 1.00 96.31 88 LYS A O 1
ATOM 688 N N . GLU A 1 89 ? -4.173 10.902 9.804 1.00 96.69 89 GLU A N 1
ATOM 689 C CA . GLU A 1 89 ? -2.818 10.421 10.069 1.00 96.69 89 GLU A CA 1
ATOM 690 C C . GLU A 1 89 ? -2.803 8.895 10.218 1.00 96.69 89 GLU A C 1
ATOM 692 O O . GLU A 1 89 ? -1.972 8.225 9.604 1.00 96.69 89 GLU A O 1
ATOM 697 N N . ASN A 1 90 ? -3.765 8.335 10.959 1.00 96.88 90 ASN A N 1
ATOM 698 C CA . ASN A 1 90 ? -3.889 6.888 11.137 1.00 96.88 90 ASN A CA 1
ATOM 699 C C . ASN A 1 90 ? -4.233 6.184 9.817 1.00 96.88 90 ASN A C 1
ATOM 701 O O . ASN A 1 90 ? -3.618 5.174 9.483 1.00 96.88 90 ASN A O 1
ATOM 705 N N . LEU A 1 91 ? -5.138 6.753 9.017 1.00 97.88 91 LEU A N 1
ATOM 706 C CA . LEU A 1 91 ? -5.480 6.233 7.688 1.00 97.88 91 LEU A CA 1
ATOM 707 C C . LEU A 1 91 ? -4.306 6.324 6.702 1.00 97.88 91 LEU A C 1
ATOM 709 O O . LEU A 1 91 ? -4.073 5.398 5.926 1.00 97.88 91 LEU A O 1
ATOM 713 N N . THR A 1 92 ? -3.511 7.394 6.778 1.00 97.25 92 THR A N 1
ATOM 714 C CA . THR A 1 92 ? -2.269 7.528 6.000 1.00 97.25 92 THR A CA 1
ATOM 715 C C . THR A 1 92 ? -1.265 6.444 6.389 1.00 97.25 92 THR A C 1
ATOM 717 O O . THR A 1 92 ? -0.644 5.835 5.517 1.00 97.25 92 THR A O 1
ATOM 720 N N . LYS A 1 93 ? -1.134 6.155 7.689 1.00 97.81 93 LYS A N 1
ATOM 721 C CA . LYS A 1 93 ? -0.275 5.073 8.181 1.00 97.81 93 LYS A CA 1
ATOM 722 C C . LYS A 1 93 ? -0.752 3.707 7.686 1.00 97.81 93 LYS A C 1
ATOM 724 O O . LYS A 1 93 ? 0.062 2.960 7.155 1.00 97.81 93 LYS A O 1
ATOM 729 N N . ILE A 1 94 ? -2.051 3.415 7.779 1.00 97.75 94 ILE A N 1
ATOM 730 C CA . ILE A 1 94 ? -2.647 2.181 7.239 1.00 97.75 94 ILE A CA 1
ATOM 731 C C . ILE A 1 94 ? -2.332 2.045 5.743 1.00 97.75 94 ILE A C 1
ATOM 733 O O . ILE A 1 94 ? -1.842 1.003 5.316 1.00 97.75 94 ILE A O 1
ATOM 737 N N . SER A 1 95 ? -2.523 3.109 4.955 1.00 97.38 95 SER A N 1
ATOM 738 C CA . SER A 1 95 ? -2.178 3.114 3.526 1.00 97.38 95 SER A CA 1
ATOM 739 C C . SER A 1 95 ? -0.692 2.834 3.279 1.00 97.38 95 SER A C 1
ATOM 741 O O . SER A 1 95 ? -0.347 2.133 2.330 1.00 97.38 95 SER A O 1
ATOM 743 N N . SER A 1 96 ? 0.200 3.392 4.100 1.00 97.75 96 SER A N 1
ATOM 744 C CA . SER A 1 96 ? 1.641 3.171 3.962 1.00 97.75 96 SER A CA 1
ATOM 745 C C . SER A 1 96 ? 2.027 1.724 4.260 1.00 97.75 96 SER A C 1
ATOM 747 O O . SER A 1 96 ? 2.814 1.145 3.514 1.00 97.75 96 SER A O 1
ATOM 749 N N . GLU A 1 97 ? 1.475 1.124 5.317 1.00 97.94 97 GLU A N 1
ATOM 750 C CA . GLU A 1 97 ? 1.782 -0.272 5.643 1.00 97.94 97 GLU A CA 1
ATOM 751 C C . GLU A 1 97 ? 1.184 -1.241 4.622 1.00 97.94 97 GLU A C 1
ATOM 753 O O . GLU A 1 97 ? 1.861 -2.183 4.219 1.00 97.94 97 GLU A O 1
ATOM 758 N N . LEU A 1 98 ? -0.029 -0.978 4.118 1.00 96.44 98 LEU A N 1
ATOM 759 C CA . LEU A 1 98 ? -0.616 -1.765 3.026 1.00 96.44 98 LEU A CA 1
ATOM 760 C C . LEU A 1 98 ? 0.262 -1.734 1.767 1.00 96.44 98 LEU A C 1
ATOM 762 O O . LEU A 1 98 ? 0.403 -2.747 1.089 1.00 96.44 98 LEU A O 1
ATOM 766 N N . LEU A 1 99 ? 0.902 -0.598 1.473 1.00 94.88 99 LEU A N 1
ATOM 767 C CA . LEU A 1 99 ? 1.843 -0.480 0.357 1.00 94.88 99 LEU A CA 1
ATOM 768 C C . LEU A 1 99 ? 3.141 -1.263 0.602 1.00 94.88 99 LEU A C 1
ATOM 770 O O . LEU A 1 99 ? 3.710 -1.821 -0.335 1.00 94.88 99 LEU A O 1
ATOM 774 N N . ASN A 1 100 ? 3.640 -1.289 1.838 1.00 95.12 100 ASN A N 1
ATOM 775 C CA . ASN A 1 100 ? 4.814 -2.090 2.193 1.00 95.12 100 ASN A CA 1
ATOM 776 C C . ASN A 1 100 ? 4.515 -3.586 2.080 1.00 95.12 100 ASN A C 1
ATOM 778 O O . ASN A 1 100 ? 5.329 -4.326 1.533 1.00 95.12 100 ASN A O 1
ATOM 782 N N . PHE A 1 101 ? 3.337 -4.001 2.544 1.00 95.94 101 PHE A N 1
ATOM 783 C CA . PHE A 1 101 ? 2.837 -5.356 2.375 1.00 95.94 101 PHE A CA 1
ATOM 784 C C . PHE A 1 101 ? 2.733 -5.732 0.896 1.00 95.94 101 PHE A C 1
ATOM 786 O O . PHE A 1 101 ? 3.327 -6.724 0.485 1.00 95.94 101 PHE A O 1
ATOM 793 N N . ASP A 1 102 ? 2.094 -4.900 0.071 1.00 92.56 102 ASP A N 1
ATOM 794 C CA . ASP A 1 102 ? 1.970 -5.155 -1.369 1.00 92.56 102 ASP A CA 1
ATOM 795 C C . ASP A 1 102 ? 3.335 -5.308 -2.060 1.00 92.56 102 ASP A C 1
ATOM 797 O O . ASP A 1 102 ? 3.529 -6.222 -2.853 1.00 92.56 102 ASP A O 1
ATOM 801 N N . LYS A 1 103 ? 4.325 -4.481 -1.702 1.00 91.19 103 LYS A N 1
ATOM 802 C CA . LYS A 1 103 ? 5.702 -4.607 -2.217 1.00 91.19 103 LYS A CA 1
ATOM 803 C C . LYS A 1 103 ? 6.402 -5.890 -1.777 1.00 91.19 103 LYS A C 1
ATOM 805 O O . LYS A 1 103 ? 7.248 -6.390 -2.513 1.00 91.19 103 LYS A O 1
ATOM 810 N N . GLU A 1 104 ? 6.121 -6.371 -0.570 1.00 92.44 104 GLU A N 1
ATOM 811 C CA . GLU A 1 104 ? 6.671 -7.631 -0.066 1.00 92.44 104 GLU A CA 1
ATOM 812 C C . GLU A 1 104 ? 6.084 -8.823 -0.832 1.00 92.44 104 GLU A C 1
ATOM 814 O O . GLU A 1 104 ? 6.829 -9.726 -1.208 1.00 92.44 104 GLU A O 1
ATOM 819 N N . GLN A 1 105 ? 4.778 -8.788 -1.115 1.00 88.81 105 GLN A N 1
ATOM 820 C CA . GLN A 1 105 ? 4.088 -9.821 -1.895 1.00 88.81 105 GLN A CA 1
ATOM 821 C C . GLN A 1 105 ? 4.439 -9.756 -3.391 1.00 88.81 105 GLN A C 1
ATOM 823 O O . GLN A 1 105 ? 4.572 -10.786 -4.051 1.00 88.81 105 GLN A O 1
ATOM 828 N N . HIS A 1 106 ? 4.650 -8.548 -3.917 1.00 86.69 106 HIS A N 1
ATOM 829 C CA . HIS A 1 106 ? 4.949 -8.271 -5.320 1.00 86.69 106 HIS A CA 1
ATOM 830 C C . HIS A 1 106 ? 6.308 -7.565 -5.461 1.00 86.69 106 HIS A C 1
ATOM 832 O O . HIS A 1 106 ? 6.372 -6.380 -5.817 1.00 86.69 106 HIS A O 1
ATOM 838 N N . PRO A 1 107 ? 7.426 -8.266 -5.191 1.00 84.88 107 PRO A N 1
ATOM 839 C CA . PRO A 1 107 ? 8.744 -7.669 -5.287 1.00 84.88 107 PRO A CA 1
ATOM 840 C C . PRO A 1 107 ? 9.034 -7.281 -6.736 1.00 84.88 107 PRO A C 1
ATOM 842 O O . PRO A 1 107 ? 9.056 -8.110 -7.647 1.00 84.88 107 PRO A O 1
ATOM 845 N N . VAL A 1 108 ? 9.295 -5.995 -6.954 1.00 81.44 108 VAL A N 1
ATOM 846 C CA . VAL A 1 108 ? 9.741 -5.508 -8.258 1.00 81.44 108 VAL A CA 1
ATOM 847 C C . VAL A 1 108 ? 11.218 -5.844 -8.414 1.00 81.44 108 VAL A C 1
ATOM 849 O O . VAL A 1 108 ? 12.054 -5.369 -7.641 1.00 81.44 108 VAL A O 1
ATOM 852 N N . ASP A 1 109 ? 11.565 -6.601 -9.455 1.00 86.88 109 ASP A N 1
ATOM 853 C CA . ASP A 1 109 ? 12.960 -6.729 -9.868 1.00 86.88 109 ASP A CA 1
ATOM 854 C C . ASP A 1 109 ? 13.415 -5.412 -10.510 1.00 86.88 109 ASP A C 1
ATOM 856 O O . ASP A 1 109 ? 13.320 -5.182 -11.718 1.00 86.88 109 ASP A O 1
ATOM 860 N N . LEU A 1 110 ? 13.913 -4.518 -9.657 1.00 81.62 110 LEU A N 1
ATOM 861 C CA . LEU A 1 110 ? 14.423 -3.216 -10.065 1.00 81.62 110 LEU A CA 1
ATOM 862 C C . LEU A 1 110 ? 15.584 -3.337 -11.050 1.00 81.62 110 LEU A C 1
ATOM 864 O O . LEU A 1 110 ? 15.800 -2.408 -11.824 1.00 81.62 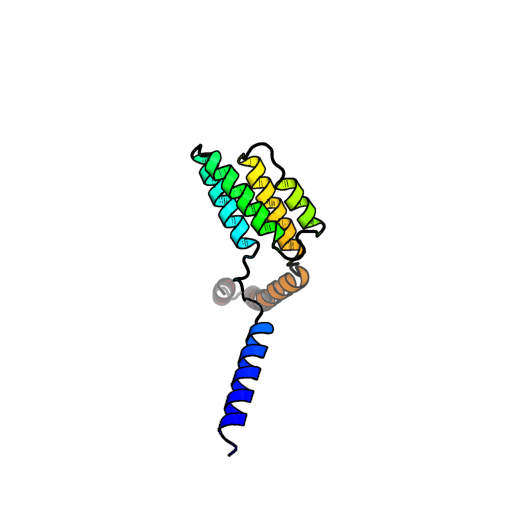110 LEU A O 1
ATOM 868 N N . LYS A 1 111 ? 16.358 -4.426 -11.015 1.00 84.19 111 LYS A N 1
ATOM 869 C CA . LYS A 1 111 ? 17.465 -4.620 -11.947 1.00 84.19 111 LYS A CA 1
ATOM 870 C C . LYS A 1 111 ? 16.918 -4.986 -13.321 1.00 84.19 111 LYS A C 1
ATOM 872 O O . LYS A 1 111 ? 17.275 -4.314 -14.283 1.00 84.19 111 LYS A O 1
ATOM 877 N N . ALA A 1 112 ? 16.009 -5.955 -13.399 1.00 88.44 112 ALA A N 1
ATOM 878 C CA . ALA A 1 112 ? 15.373 -6.341 -14.655 1.00 88.44 112 ALA A CA 1
ATOM 879 C C . ALA A 1 112 ? 14.575 -5.184 -15.280 1.00 88.44 112 ALA A C 1
ATOM 881 O O . ALA A 1 112 ? 14.700 -4.926 -16.477 1.00 88.44 112 ALA A O 1
ATOM 882 N N . GLU A 1 113 ? 13.806 -4.429 -14.489 1.00 86.75 113 GLU A N 1
ATOM 883 C CA . GLU A 1 113 ? 13.078 -3.256 -14.996 1.00 86.75 113 GLU A CA 1
ATOM 884 C C . GLU A 1 113 ? 14.031 -2.126 -15.427 1.00 86.75 113 GLU A C 1
ATOM 886 O O . GLU A 1 113 ? 13.801 -1.489 -16.459 1.00 86.75 113 GLU A O 1
ATOM 891 N N . LYS A 1 114 ? 15.157 -1.916 -14.727 1.00 88.69 114 LYS A N 1
ATOM 892 C CA . LYS A 1 114 ? 16.209 -0.989 -15.185 1.00 88.69 114 LYS A CA 1
ATOM 893 C C . LYS A 1 114 ? 16.865 -1.455 -16.481 1.00 88.69 114 LYS A C 1
ATOM 895 O O . LYS A 1 114 ? 17.021 -0.641 -17.381 1.00 88.69 114 LYS A O 1
ATOM 900 N N . GLU A 1 115 ? 17.228 -2.727 -16.609 1.00 91.75 115 GLU A N 1
ATOM 901 C CA . GLU A 1 115 ? 17.825 -3.285 -17.833 1.00 91.75 115 GLU A CA 1
ATOM 902 C C . GLU A 1 115 ? 16.854 -3.200 -19.020 1.00 91.75 115 GLU A C 1
ATOM 904 O O . GLU A 1 115 ? 17.231 -2.808 -20.127 1.00 91.75 115 GLU A O 1
ATOM 909 N N . LYS A 1 116 ? 15.568 -3.470 -18.790 1.00 90.69 116 LYS A N 1
ATOM 910 C CA . LYS A 1 116 ? 14.496 -3.296 -19.779 1.00 90.69 116 LYS A CA 1
ATOM 911 C C . LYS A 1 116 ? 14.315 -1.834 -20.185 1.00 90.69 116 LYS A C 1
ATOM 913 O O . LYS A 1 116 ? 14.067 -1.551 -21.355 1.00 90.69 116 LYS A O 1
ATOM 918 N N . LEU A 1 117 ? 14.441 -0.896 -19.247 1.00 90.88 117 LEU A N 1
ATOM 919 C CA . LEU A 1 117 ? 14.410 0.532 -19.554 1.00 90.88 117 LEU A CA 1
ATOM 920 C C . LEU A 1 117 ? 15.646 0.953 -20.357 1.00 90.88 117 LEU A C 1
ATOM 922 O O . LEU A 1 117 ? 15.506 1.599 -21.391 1.00 90.88 117 LEU A O 1
ATOM 926 N N . VAL A 1 118 ? 16.840 0.562 -19.911 1.00 90.88 118 VAL A N 1
ATOM 927 C CA . VAL A 1 118 ? 18.109 0.888 -20.572 1.00 90.88 118 VAL A CA 1
ATOM 928 C C . VAL A 1 118 ? 18.130 0.336 -21.994 1.00 90.88 118 VAL A C 1
ATOM 930 O O . VAL A 1 118 ? 18.347 1.108 -22.919 1.00 90.88 118 VAL A O 1
ATOM 933 N N . SER A 1 119 ? 17.787 -0.935 -22.207 1.00 90.69 119 SER A N 1
ATOM 934 C CA . SER A 1 119 ? 17.751 -1.544 -23.549 1.00 90.69 119 SER A CA 1
ATOM 935 C C . SER A 1 119 ? 16.777 -0.852 -24.512 1.00 90.69 119 SER A C 1
ATOM 937 O O . SER A 1 119 ? 17.069 -0.718 -25.700 1.00 90.69 119 SER A O 1
ATOM 939 N N . ARG A 1 120 ? 15.638 -0.341 -24.020 1.00 88.94 120 ARG A N 1
ATOM 940 C CA . ARG A 1 120 ? 14.717 0.481 -24.831 1.00 88.94 120 ARG A CA 1
ATOM 941 C C . ARG A 1 120 ? 15.333 1.816 -25.247 1.00 88.94 120 ARG A C 1
ATOM 943 O O . ARG A 1 120 ? 14.995 2.335 -26.309 1.00 88.94 120 ARG A O 1
ATOM 950 N N . LEU A 1 121 ? 16.193 2.380 -24.404 1.00 92.75 121 LEU A N 1
ATOM 951 C CA . LEU A 1 121 ? 16.791 3.695 -24.608 1.00 92.75 121 LEU A CA 1
ATOM 952 C C . LEU A 1 121 ? 18.145 3.638 -25.329 1.00 92.75 121 LEU A C 1
ATOM 954 O O . LEU A 1 121 ? 18.500 4.600 -26.000 1.00 92.75 121 LEU A O 1
ATOM 958 N N . GLU A 1 122 ? 18.884 2.530 -25.251 1.00 91.50 122 GLU A N 1
ATOM 959 C CA . GLU A 1 122 ? 20.220 2.380 -25.845 1.00 91.50 122 GLU A CA 1
ATOM 960 C C . GLU A 1 122 ? 20.230 2.683 -27.342 1.00 91.50 122 GLU A C 1
ATOM 962 O O . GLU A 1 122 ? 21.017 3.511 -27.796 1.00 91.50 122 GLU A O 1
ATOM 967 N N . SER A 1 123 ? 19.315 2.080 -28.106 1.00 87.56 123 SER A N 1
ATOM 968 C CA . SER A 1 123 ? 19.216 2.340 -29.547 1.00 87.56 123 SER A CA 1
ATOM 969 C C . SER A 1 123 ? 18.866 3.803 -29.842 1.00 87.56 123 SER A C 1
ATOM 971 O O . SER A 1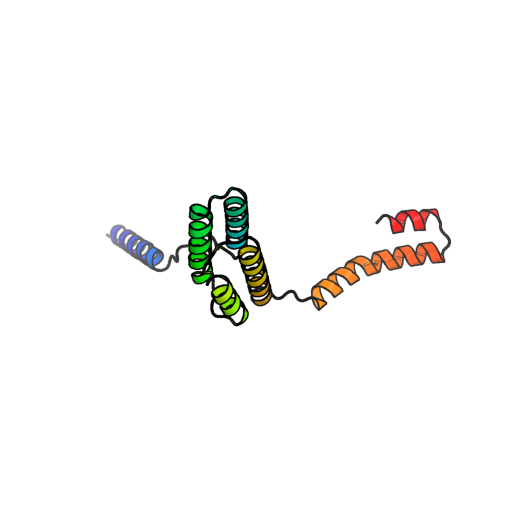 123 ? 19.419 4.384 -30.772 1.00 87.56 123 SER A O 1
ATOM 973 N N . ARG A 1 124 ? 18.007 4.430 -29.027 1.00 88.19 124 ARG A N 1
ATOM 974 C CA . ARG A 1 124 ? 17.631 5.846 -29.179 1.00 88.19 124 ARG A CA 1
ATOM 975 C C . ARG A 1 124 ? 18.811 6.774 -28.912 1.00 88.19 124 ARG A C 1
ATOM 977 O O . ARG A 1 124 ? 19.045 7.711 -29.674 1.00 88.19 124 ARG A O 1
ATOM 984 N N . PHE A 1 125 ? 19.576 6.496 -27.860 1.00 92.50 125 PHE A N 1
ATOM 985 C CA . PHE A 1 125 ? 20.775 7.261 -27.539 1.00 92.50 125 PHE A CA 1
ATOM 986 C C . PHE A 1 125 ? 21.881 7.051 -28.571 1.00 92.50 125 PHE A C 1
ATOM 988 O O . PHE A 1 125 ? 22.541 8.022 -28.930 1.00 92.50 125 PHE A O 1
ATOM 995 N N . ALA A 1 126 ? 22.050 5.836 -29.098 1.00 91.44 126 ALA A N 1
ATOM 996 C CA . ALA A 1 126 ? 23.016 5.553 -30.156 1.00 91.44 126 ALA A CA 1
ATOM 997 C C . ALA A 1 126 ? 22.700 6.332 -31.445 1.00 91.44 126 ALA A C 1
ATOM 999 O O . ALA A 1 126 ? 23.585 6.997 -31.987 1.00 91.44 126 ALA A O 1
ATOM 1000 N N . ASP A 1 127 ? 21.438 6.324 -31.891 1.00 90.25 127 ASP A N 1
ATOM 1001 C CA . ASP A 1 127 ? 20.987 7.072 -33.073 1.00 90.25 127 ASP A CA 1
ATOM 1002 C C . ASP A 1 127 ? 21.192 8.585 -32.899 1.00 90.25 127 ASP A C 1
ATOM 1004 O O . ASP A 1 127 ? 21.687 9.274 -33.798 1.00 90.25 127 ASP A O 1
ATOM 1008 N N . LEU A 1 128 ? 20.851 9.111 -31.718 1.00 92.38 128 LEU A N 1
ATOM 1009 C CA . LEU A 1 128 ? 21.045 10.520 -31.388 1.00 92.38 128 LEU A CA 1
ATOM 1010 C C . LEU A 1 128 ? 22.535 10.890 -31.347 1.00 92.38 128 LEU A C 1
ATOM 1012 O O . LEU A 1 128 ? 22.934 11.899 -31.930 1.00 92.38 128 LEU A O 1
ATOM 1016 N N . GLN A 1 129 ? 23.367 10.067 -30.706 1.00 92.88 129 GLN A N 1
ATOM 1017 C CA . GLN A 1 129 ? 24.812 10.271 -30.621 1.00 92.88 129 GLN A CA 1
ATOM 1018 C C . GLN A 1 129 ? 25.456 10.254 -32.011 1.00 92.88 129 GLN A C 1
ATOM 1020 O O . GLN A 1 129 ? 26.300 11.103 -32.301 1.00 92.88 129 GLN A O 1
ATOM 1025 N N . ALA A 1 130 ? 25.042 9.337 -32.889 1.00 94.00 130 ALA A N 1
ATOM 1026 C CA . ALA A 1 130 ? 25.521 9.273 -34.266 1.00 94.00 130 ALA A CA 1
ATOM 1027 C C . ALA A 1 130 ? 25.157 10.543 -35.055 1.00 94.00 130 ALA A C 1
ATOM 1029 O O . ALA A 1 130 ? 26.021 11.116 -35.724 1.00 94.00 130 ALA A O 1
ATOM 1030 N N . ALA A 1 131 ? 23.919 11.033 -34.928 1.00 92.56 131 ALA A N 1
ATOM 1031 C CA . ALA A 1 131 ? 23.468 12.257 -35.593 1.00 92.56 131 ALA A CA 1
ATOM 1032 C C . ALA A 1 131 ? 24.213 13.515 -35.103 1.00 92.56 131 ALA A C 1
ATOM 1034 O O . ALA A 1 131 ? 24.594 14.364 -35.918 1.00 92.56 131 ALA A O 1
ATOM 1035 N N . ILE A 1 132 ? 24.475 13.602 -33.791 1.00 92.88 132 ILE A N 1
ATOM 1036 C CA . ILE A 1 132 ? 25.269 14.679 -33.181 1.00 92.88 132 ILE A CA 1
ATOM 1037 C C . ILE A 1 132 ? 26.712 14.631 -33.697 1.00 92.88 132 ILE 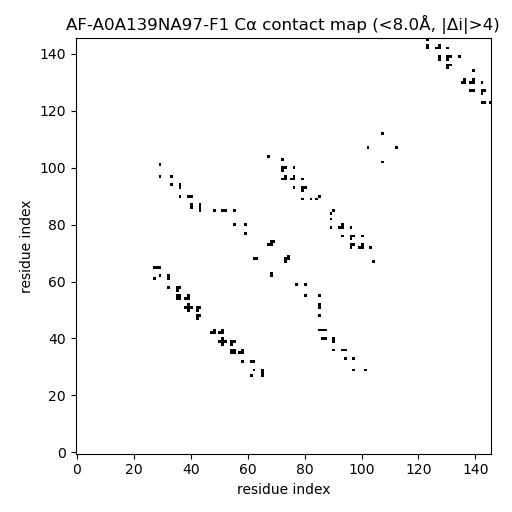A C 1
ATOM 1039 O O . ILE A 1 132 ? 27.233 15.650 -34.154 1.00 92.88 132 ILE A O 1
ATOM 1043 N N . SER A 1 133 ? 27.350 13.456 -33.681 1.00 95.50 133 SER A N 1
ATOM 1044 C CA . SER A 1 133 ? 28.729 13.271 -34.157 1.00 95.50 133 SER A CA 1
ATOM 1045 C C . SER A 1 133 ? 28.883 13.590 -35.648 1.00 95.50 133 SER A C 1
ATOM 1047 O O . SER A 1 133 ? 29.886 14.177 -36.053 1.00 95.50 133 SER A O 1
ATOM 1049 N N . ALA A 1 134 ? 27.869 13.279 -36.460 1.00 95.06 134 ALA A N 1
ATOM 1050 C CA . ALA A 1 134 ? 27.811 13.629 -37.880 1.00 95.06 134 ALA A CA 1
ATOM 1051 C C . ALA A 1 134 ? 27.527 15.123 -38.138 1.00 95.06 134 ALA A C 1
ATOM 1053 O O . ALA A 1 134 ? 27.507 15.550 -39.293 1.00 95.06 134 ALA A O 1
ATOM 1054 N N . LYS A 1 135 ? 27.284 15.920 -37.085 1.00 94.56 135 LYS A N 1
ATOM 1055 C CA . LYS A 1 135 ? 26.879 17.334 -37.157 1.00 94.56 135 LYS A CA 1
ATOM 1056 C C . LYS A 1 135 ? 25.641 17.556 -38.039 1.00 94.56 135 LYS A C 1
ATOM 1058 O O . LYS A 1 135 ? 25.472 18.626 -38.624 1.00 94.56 135 LYS A O 1
ATOM 1063 N N . ASN A 1 136 ? 24.758 16.558 -38.127 1.00 94.06 136 ASN A N 1
ATOM 1064 C CA . ASN A 1 136 ? 23.541 16.638 -38.927 1.00 94.06 136 ASN A CA 1
ATOM 1065 C C . ASN A 1 136 ? 22.384 17.160 -38.067 1.00 94.06 136 ASN A C 1
ATOM 1067 O O . ASN A 1 136 ? 21.775 16.428 -37.283 1.00 94.06 136 ASN A O 1
ATOM 1071 N N . LEU A 1 137 ? 22.086 18.449 -38.217 1.00 92.19 137 LEU A N 1
ATOM 1072 C CA . LEU A 1 137 ? 21.128 19.167 -37.375 1.00 92.19 137 LEU A CA 1
ATOM 1073 C C . LEU A 1 137 ? 19.678 18.687 -37.582 1.00 92.19 137 LEU A C 1
ATOM 1075 O O . LEU A 1 137 ? 18.913 18.596 -36.621 1.00 92.19 137 LEU A O 1
ATOM 1079 N N . GLU A 1 138 ? 19.321 18.313 -38.811 1.00 92.12 138 GLU A N 1
ATOM 1080 C CA . GLU A 1 138 ? 18.016 17.732 -39.161 1.00 92.12 138 GLU A CA 1
ATOM 1081 C C . GLU A 1 138 ? 17.835 16.345 -38.524 1.00 92.12 138 GLU A C 1
ATOM 1083 O O . GLU A 1 138 ? 16.846 16.095 -37.828 1.00 92.12 138 GLU A O 1
ATOM 1088 N N . GLN A 1 139 ? 18.821 15.454 -38.684 1.00 90.00 139 GLN A N 1
ATOM 1089 C CA . GLN A 1 139 ? 18.776 14.113 -38.090 1.00 90.00 139 GLN A CA 1
ATOM 1090 C C . GLN A 1 139 ? 18.823 14.154 -36.562 1.00 90.00 139 GLN A C 1
ATOM 1092 O O . GLN A 1 139 ? 18.102 13.395 -35.921 1.00 90.00 139 GLN A O 1
ATOM 1097 N N . THR A 1 140 ? 19.584 15.080 -35.975 1.00 90.31 140 THR A N 1
ATOM 1098 C CA . THR A 1 140 ? 19.639 15.269 -34.516 1.00 90.31 140 THR A CA 1
ATOM 1099 C C . THR A 1 140 ? 18.262 15.638 -33.964 1.00 90.31 140 THR A C 1
ATOM 1101 O O . THR A 1 140 ? 17.794 15.040 -32.997 1.00 90.31 140 THR A O 1
ATOM 1104 N N . ARG A 1 141 ? 17.557 16.576 -34.614 1.00 91.06 141 ARG A N 1
ATOM 1105 C CA . ARG A 1 141 ? 16.189 16.960 -34.224 1.00 91.06 141 ARG A CA 1
ATOM 1106 C C . ARG A 1 141 ? 15.182 15.825 -34.397 1.00 91.06 141 ARG A C 1
ATOM 1108 O O . ARG A 1 141 ? 14.233 15.752 -33.623 1.00 91.06 141 ARG A O 1
ATOM 1115 N N . SER A 1 142 ? 15.355 14.981 -35.411 1.00 91.69 142 SER A N 1
ATOM 1116 C CA . SER A 1 142 ? 14.487 13.824 -35.657 1.00 91.69 142 SER A CA 1
ATOM 1117 C C . SER A 1 142 ? 14.712 12.711 -34.628 1.00 91.69 142 SER A C 1
ATOM 1119 O O . SER A 1 142 ? 13.747 12.203 -34.066 1.00 91.69 142 SER A O 1
ATOM 1121 N N . ALA A 1 143 ? 15.971 12.377 -34.326 1.00 89.25 143 ALA A N 1
ATOM 1122 C CA . ALA A 1 143 ? 16.337 11.355 -33.343 1.00 89.25 143 ALA A CA 1
ATOM 1123 C C . ALA A 1 143 ? 15.951 11.751 -31.909 1.00 89.25 143 ALA A C 1
ATOM 1125 O O . ALA A 1 143 ? 15.480 10.909 -31.159 1.00 89.25 143 ALA A O 1
ATOM 1126 N N . TYR A 1 144 ? 16.066 13.034 -31.549 1.00 87.31 144 TYR A N 1
ATOM 1127 C CA . TYR A 1 144 ? 15.688 13.535 -30.220 1.00 87.31 144 TYR A CA 1
ATOM 1128 C C . TYR A 1 144 ? 14.180 13.436 -29.917 1.00 87.31 144 TYR A C 1
ATOM 1130 O O . TYR A 1 144 ? 13.782 13.385 -28.759 1.00 87.31 144 TYR A O 1
ATOM 1138 N N . LYS A 1 145 ? 13.324 13.439 -30.947 1.00 88.00 145 LYS A N 1
ATOM 1139 C CA . LYS A 1 145 ? 11.857 13.394 -30.794 1.00 88.00 145 LYS A CA 1
ATOM 1140 C C . LYS A 1 145 ? 11.281 11.972 -30.717 1.00 88.00 145 LYS A C 1
ATOM 1142 O O . LYS A 1 145 ? 10.068 11.840 -30.566 1.00 88.00 145 LYS A O 1
ATOM 1147 N N . LYS A 1 146 ? 12.107 10.943 -30.914 1.00 74.88 146 LYS A N 1
ATOM 1148 C CA . LYS A 1 146 ? 11.711 9.526 -30.984 1.00 74.88 146 LYS A CA 1
ATOM 1149 C C . LYS A 1 146 ? 12.009 8.782 -29.691 1.00 74.88 146 LYS A C 1
ATOM 1151 O O . LYS A 1 146 ? 11.382 7.711 -29.503 1.00 74.88 146 LYS A O 1
#

Foldseek 3Di:
DCVVVVVVVVVVVVVVVVVVDDPPDPCCDLVVLVVLLVVLQVCVVVVNQVSNLVSLVVSQVSLVPDPPCVPPLSVQLNVLSPDPGRDPVSSVSNVVSSVVVVCVVVPDPPVVVVVVVCVVCVVLVVQLVVCVVVVPPVSNVVSVVD

Organism: Streptococcus gordonii (NCBI:txid1302)

Radius of gyration: 27.35 Å; Cα contacts (8 Å, |Δi|>4): 95; chains: 1; bounding box: 60×71×58 Å

Nearest PDB structures (foldseek):
  6w1f-assembly1_B  TM=4.168E-01  e=5.588E+00  Streptococcus thermophilus LMG 18311
  6w1e-assembly1_A-2  TM=4.226E-01  e=7.721E+00  Streptococcus thermophilus LMG 18311

Sequence (146 aa):
MVKNYLNKLLIILAVAFLFFAKPVFAEEGVSQLFVKVTDATRAVEQGDQAKAKQLVDEIKEGFEQLENHDSPAGKEVSKALTINEVTKENLTKISSELLNFDKEQHPVDLKAEKEKLVSRLESRFADLQAAISAKNLEQTRSAYKK

pLDDT: mean 87.97, std 12.92, range [45.84, 98.19]

Secondary structure (DSSP, 8-state):
--HHHHHHHHHHHHHHHHHH---------HHHHHHHHHHHHHHHHTT-HHHHHHHHHHHHHHHHTSTTTTSHHHHHHHHHT--SS--HHHHHHHHHHHHHHHHHHS---HHHHHHHHHHHHHHHHHHHHHHHHTT-HHHHHHHHT-

Solvent-accessible surface area (backbone atoms only — not comparable to full-atom values): 8199 Å² total; per-residue (Å²): 143,62,70,69,60,55,55,52,51,50,51,53,51,54,56,52,49,58,77,67,57,70,82,82,64,76,84,78,44,75,69,58,46,54,50,41,45,52,53,23,44,50,24,42,76,72,68,37,56,68,59,18,46,52,35,50,51,52,40,50,58,54,46,72,70,40,85,66,37,81,35,81,44,24,47,51,29,57,54,48,68,68,61,96,67,82,43,65,68,48,45,51,47,33,53,51,31,48,52,50,28,49,42,67,79,54,66,74,59,62,64,60,55,46,52,56,50,47,62,68,43,48,63,50,50,49,52,27,50,52,21,52,74,67,68,36,68,69,54,27,59,52,38,73,75,109